Protein AF-A0A3D1T3N0-F1 (afdb_monomer)

pLDDT: mean 92.96, std 7.27, range [70.12, 98.56]

Sequence (71 aa):
MRKYLVLLLILSLILAATITTAAATQLTFATGGTSGTYYPLGEAMAQVWSKHIPGINVTVQATGASAENIR

Secondary structure (DSSP, 8-state):
-HHHHHHHHHHHHHHHHT-PPPPPEEEEEE---TTSTHHHHHHHHHHHHHHHSTTEEEEEE--S-HHHHT-

Radius of gyration: 22.61 Å; Cα contacts (8 Å, |Δi|>4): 80; chains: 1; bounding box: 55×21×57 Å

Solvent-accessible surface area (backbone atoms only — not comparable to full-atom values): 4154 Å² total; per-residue (Å²): 110,69,71,60,52,53,50,51,51,52,51,53,53,55,60,60,72,68,70,74,77,83,74,59,47,80,44,77,45,77,38,16,43,78,89,40,74,48,28,63,50,41,46,56,48,24,54,51,43,40,71,72,40,87,61,38,37,46,44,71,38,72,39,82,20,71,76,57,77,76,108

Structure (mmCIF, N/CA/C/O backbone):
data_AF-A0A3D1T3N0-F1
#
_entry.id   AF-A0A3D1T3N0-F1
#
loop_
_atom_site.group_PDB
_atom_site.id
_atom_site.type_symbol
_atom_site.label_atom_id
_atom_site.label_alt_id
_atom_site.label_comp_id
_atom_site.label_asym_id
_atom_site.label_entity_id
_atom_site.label_seq_id
_atom_site.pdbx_PDB_ins_code
_atom_site.Cartn_x
_atom_site.Cartn_y
_atom_site.Cartn_z
_atom_site.occupancy
_atom_site.B_iso_or_equiv
_atom_site.auth_seq_id
_atom_site.auth_comp_id
_atom_site.auth_asym_id
_atom_site.auth_atom_id
_atom_site.pdbx_PDB_model_num
ATOM 1 N N . MET A 1 1 ? -37.001 13.505 42.077 1.00 70.12 1 MET A N 1
ATOM 2 C CA . MET A 1 1 ? -36.917 13.188 40.633 1.00 70.12 1 MET A CA 1
ATOM 3 C C . MET A 1 1 ? -35.815 13.971 39.916 1.00 70.12 1 MET A C 1
ATOM 5 O O . MET A 1 1 ? -34.948 13.326 39.351 1.00 70.12 1 MET A O 1
ATOM 9 N N . ARG A 1 2 ? -35.737 15.31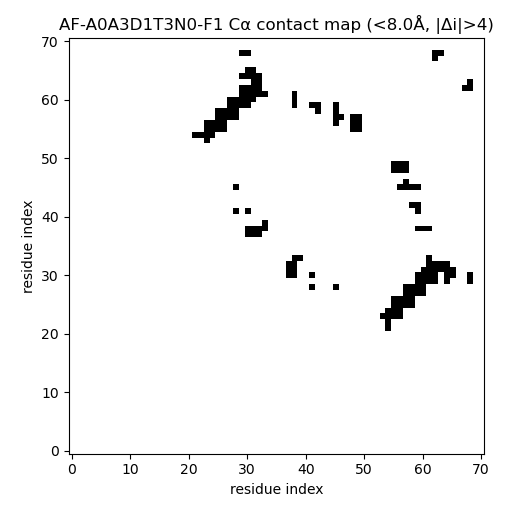1 40.027 1.00 79.06 2 ARG A N 1
ATOM 10 C CA . ARG A 1 2 ? -34.666 16.133 39.400 1.00 79.06 2 ARG A CA 1
ATOM 11 C C . ARG A 1 2 ? -33.225 15.658 39.668 1.00 79.06 2 ARG A C 1
ATOM 13 O O . ARG A 1 2 ? -32.447 15.553 38.734 1.00 79.06 2 ARG A O 1
ATOM 20 N N . LYS A 1 3 ? -32.893 15.296 40.913 1.00 77.69 3 LYS A N 1
ATOM 21 C CA . LYS A 1 3 ? -31.563 14.773 41.293 1.00 77.69 3 LYS A CA 1
ATOM 22 C C . LYS A 1 3 ? -31.168 13.463 40.593 1.00 77.69 3 LYS A C 1
ATOM 24 O O . LYS A 1 3 ? -30.013 13.308 40.228 1.00 77.69 3 LYS A O 1
ATOM 29 N N . TYR A 1 4 ? -32.124 12.565 40.347 1.00 89.44 4 TYR A N 1
ATOM 30 C CA . TYR A 1 4 ? -31.886 11.325 39.594 1.00 89.44 4 TYR A CA 1
ATOM 31 C C . TYR A 1 4 ? -31.749 11.589 38.092 1.00 89.44 4 TYR A C 1
ATOM 33 O O . TYR A 1 4 ? -30.967 10.928 37.422 1.00 89.44 4 TYR A O 1
ATOM 41 N N . LEU A 1 5 ? -32.459 12.602 37.585 1.00 90.44 5 LEU A N 1
ATOM 42 C CA . LEU A 1 5 ? -32.354 13.060 36.200 1.00 90.44 5 LEU A CA 1
ATOM 4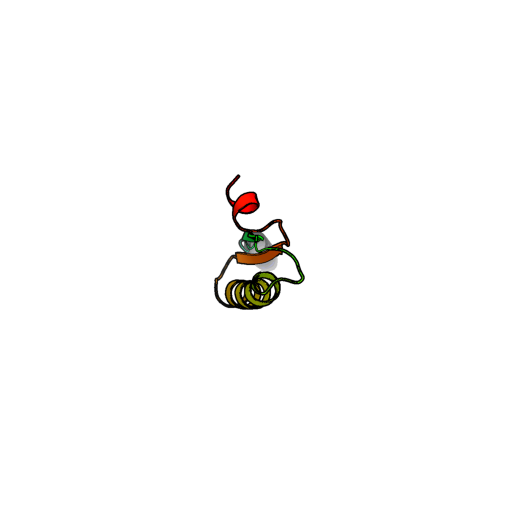3 C C . LEU A 1 5 ? -30.962 13.634 35.900 1.00 90.44 5 LEU A C 1
ATOM 45 O O . LEU A 1 5 ? -30.363 13.296 34.888 1.00 90.44 5 LEU A O 1
ATOM 49 N N . VAL A 1 6 ? -30.424 14.448 36.814 1.00 91.12 6 VAL A N 1
ATOM 50 C CA . VAL A 1 6 ? -29.059 14.991 36.709 1.00 91.12 6 VAL A CA 1
ATOM 51 C C . VAL A 1 6 ? -28.016 13.871 36.770 1.00 91.12 6 VAL A C 1
ATOM 53 O O . VAL A 1 6 ? -27.080 13.865 35.979 1.00 91.12 6 VAL A O 1
ATOM 56 N N . LEU A 1 7 ? -28.204 12.889 37.656 1.00 91.50 7 LEU A N 1
ATOM 57 C CA . LEU A 1 7 ? -27.306 11.738 37.782 1.00 91.50 7 LEU A CA 1
ATOM 58 C C . LEU A 1 7 ? -27.288 10.862 36.519 1.00 91.50 7 LEU A C 1
ATOM 60 O O . LEU A 1 7 ? -26.218 10.460 36.071 1.00 91.50 7 LEU A O 1
ATOM 64 N N . LEU A 1 8 ? -28.453 10.620 35.911 1.00 93.25 8 LEU A N 1
ATOM 65 C CA . LEU A 1 8 ? -28.564 9.910 34.632 1.00 93.25 8 LEU A CA 1
ATOM 66 C C . LEU A 1 8 ? -27.893 10.675 33.487 1.00 93.25 8 LEU A C 1
ATOM 68 O O . LEU A 1 8 ? -27.222 10.068 32.656 1.00 93.25 8 LEU A O 1
ATOM 72 N N . LEU A 1 9 ? -28.029 12.003 33.464 1.00 92.75 9 LEU A N 1
ATOM 73 C CA . LEU A 1 9 ? -27.412 12.840 32.438 1.00 92.75 9 LEU A CA 1
ATOM 74 C C . LEU A 1 9 ? -25.879 12.790 32.527 1.00 92.75 9 LEU A C 1
ATOM 76 O O . LEU A 1 9 ? -25.211 12.574 31.518 1.00 92.75 9 LEU A O 1
ATOM 80 N N . ILE A 1 10 ? -25.327 12.897 33.740 1.00 91.69 10 ILE A N 1
ATOM 81 C CA . ILE A 1 10 ? -23.882 12.778 33.992 1.00 91.69 10 ILE A CA 1
ATOM 82 C C . ILE A 1 10 ? -23.374 11.390 33.585 1.00 91.69 10 ILE A C 1
ATOM 84 O O . ILE A 1 10 ? -22.351 11.289 32.912 1.00 91.69 10 ILE A O 1
ATOM 88 N N . LEU A 1 11 ? -24.107 10.327 33.927 1.00 90.56 11 LEU A N 1
ATOM 89 C CA . LEU A 1 11 ? -23.733 8.963 33.556 1.00 90.56 11 LEU A CA 1
ATOM 90 C C . LEU A 1 11 ? -23.707 8.773 32.032 1.00 90.56 11 LEU A C 1
ATOM 92 O O . LEU A 1 11 ? -22.770 8.174 31.511 1.00 90.56 11 LEU A O 1
ATOM 96 N N . SER A 1 12 ? -24.687 9.329 31.311 1.00 88.44 12 SER A N 1
ATOM 97 C CA . SER A 1 12 ? -24.726 9.273 29.843 1.00 88.44 12 SER A CA 1
ATOM 98 C C . SER A 1 12 ? -23.564 10.027 29.189 1.00 88.44 12 SER A C 1
ATOM 100 O O . SER A 1 12 ? -23.004 9.560 28.200 1.00 88.44 12 SER A O 1
ATOM 102 N N . LEU A 1 13 ? -23.149 11.154 29.777 1.00 87.50 13 LEU A N 1
ATOM 103 C CA . LEU A 1 13 ? -22.036 11.961 29.283 1.00 87.50 13 LEU A CA 1
ATOM 104 C C . LEU A 1 13 ? -20.689 11.248 29.478 1.00 87.50 13 LEU A C 1
ATOM 106 O O . LEU A 1 13 ? -19.843 11.270 28.588 1.00 87.50 13 LEU A O 1
ATOM 110 N N . ILE A 1 14 ? -20.513 10.572 30.618 1.00 87.44 14 ILE A N 1
ATOM 111 C CA . ILE A 1 14 ? -19.323 9.758 30.902 1.00 87.44 14 ILE A CA 1
ATOM 112 C C . ILE A 1 14 ? -19.247 8.566 29.939 1.00 87.44 14 ILE A C 1
ATOM 114 O O . ILE A 1 14 ? -18.174 8.272 29.421 1.00 87.44 14 ILE A O 1
ATOM 118 N N . LEU A 1 15 ? -20.37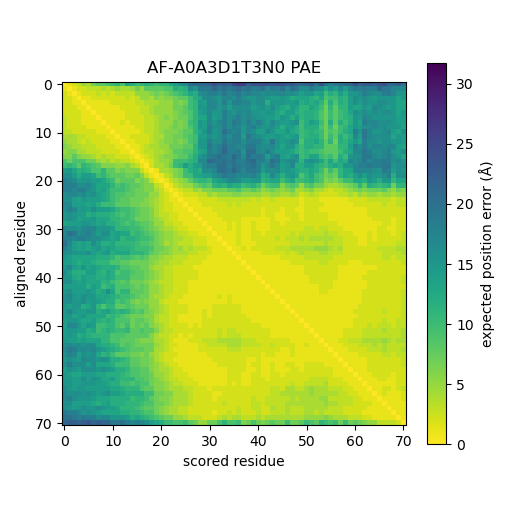9 7.913 29.653 1.00 84.81 15 LEU A N 1
ATOM 119 C CA . LEU A 1 15 ? -20.435 6.777 28.727 1.00 84.81 15 LEU A CA 1
ATOM 120 C C . LEU A 1 15 ? -20.160 7.181 27.270 1.00 84.81 15 LEU A C 1
ATOM 122 O O . LEU A 1 15 ? -19.592 6.404 26.511 1.00 84.81 15 LEU A O 1
ATOM 126 N N . ALA A 1 16 ? -20.542 8.397 26.874 1.00 81.94 16 ALA A N 1
ATOM 127 C CA . ALA A 1 16 ? -20.225 8.932 25.552 1.00 81.94 16 ALA A CA 1
ATOM 128 C C . ALA A 1 16 ? -18.730 9.277 25.405 1.00 81.94 16 ALA A C 1
ATOM 130 O O . ALA A 1 16 ? -18.168 9.127 24.323 1.00 81.94 16 ALA A O 1
ATOM 131 N N . ALA A 1 17 ? -18.073 9.702 26.490 1.00 78.62 17 ALA A N 1
ATOM 132 C CA . ALA A 1 17 ? -16.661 10.087 26.487 1.00 78.62 17 ALA A CA 1
ATOM 133 C C . ALA A 1 17 ? -15.682 8.899 26.395 1.00 78.62 17 ALA A C 1
ATOM 135 O O . ALA A 1 17 ? -14.502 9.105 26.119 1.00 78.62 17 ALA A O 1
ATOM 136 N N . THR A 1 18 ? -16.140 7.662 26.613 1.00 78.31 18 THR A N 1
ATOM 137 C CA . THR A 1 18 ? -15.298 6.453 26.553 1.00 78.31 18 THR A CA 1
ATOM 138 C C . THR A 1 18 ? -15.325 5.743 25.200 1.00 78.31 18 THR A C 1
ATOM 140 O O . THR A 1 18 ? -14.635 4.738 25.029 1.00 78.31 18 THR A O 1
ATOM 143 N N . ILE A 1 19 ? -16.074 6.254 24.219 1.00 76.19 19 ILE A N 1
ATOM 144 C CA . ILE A 1 19 ? -16.091 5.694 22.866 1.00 76.19 19 ILE A CA 1
ATOM 145 C C . ILE A 1 19 ? -14.836 6.172 22.129 1.00 76.19 19 ILE A C 1
ATOM 147 O O . ILE A 1 19 ? -14.832 7.214 21.476 1.00 76.19 19 ILE A O 1
ATOM 151 N N . THR A 1 20 ? -13.752 5.408 22.233 1.00 73.19 20 THR A N 1
ATOM 152 C CA . THR A 1 20 ? -12.574 5.579 21.382 1.00 73.19 20 THR A CA 1
ATOM 153 C C . THR A 1 20 ? -12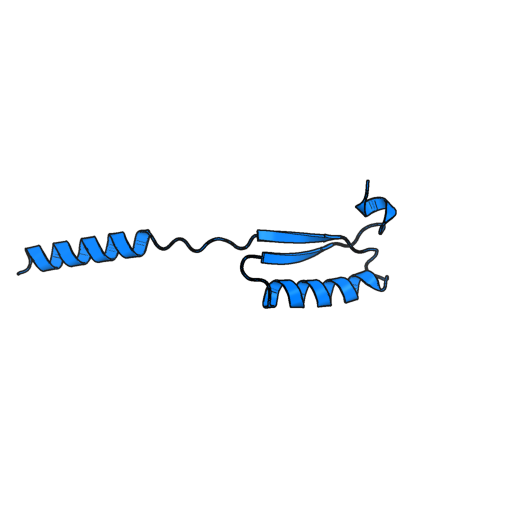.677 4.611 20.206 1.00 73.19 20 THR A C 1
ATOM 155 O O . THR A 1 20 ? -12.738 3.393 20.368 1.00 73.19 20 THR A O 1
ATOM 158 N N . THR A 1 21 ? -12.734 5.138 18.985 1.00 75.62 21 THR A N 1
ATOM 159 C CA . THR A 1 21 ? -12.573 4.311 17.785 1.00 75.62 21 THR A CA 1
ATOM 160 C C . THR A 1 21 ? -11.084 4.108 17.549 1.00 75.62 21 THR A C 1
ATOM 162 O O . THR A 1 21 ? -10.343 5.091 17.473 1.00 75.62 21 THR A O 1
ATOM 165 N N . ALA A 1 22 ? -10.632 2.859 17.426 1.00 81.69 22 ALA A N 1
ATOM 166 C CA . ALA A 1 22 ? -9.253 2.578 17.042 1.00 81.69 22 ALA A CA 1
ATOM 167 C C . ALA A 1 22 ? -8.959 3.232 15.681 1.00 81.69 22 ALA A C 1
ATOM 169 O O . ALA A 1 22 ? -9.671 2.985 14.705 1.00 81.69 22 ALA A O 1
ATOM 170 N N . ALA A 1 23 ? -7.944 4.097 15.627 1.00 87.69 23 ALA A N 1
ATOM 171 C CA . ALA A 1 23 ? -7.525 4.726 14.381 1.00 87.69 23 ALA A CA 1
ATOM 172 C C . ALA A 1 23 ? -6.982 3.661 13.415 1.00 87.69 23 ALA A C 1
ATOM 174 O O . ALA A 1 23 ? -6.326 2.707 13.841 1.00 87.69 23 ALA A O 1
ATOM 175 N N . ALA A 1 24 ? -7.248 3.825 12.118 1.00 93.00 24 ALA A N 1
ATOM 176 C CA . ALA A 1 24 ? -6.685 2.939 11.109 1.00 93.00 24 ALA A CA 1
ATOM 177 C C . ALA A 1 24 ? -5.154 3.076 11.069 1.00 93.00 24 ALA A C 1
ATOM 179 O O . ALA A 1 24 ? -4.602 4.171 11.186 1.00 93.00 24 ALA A O 1
ATOM 180 N N . THR A 1 25 ? -4.472 1.951 10.883 1.00 97.12 25 THR A N 1
ATOM 181 C CA . THR A 1 25 ? -3.031 1.909 10.652 1.00 97.12 25 THR A CA 1
ATOM 182 C C . THR A 1 25 ? -2.755 2.348 9.221 1.00 97.12 25 THR A C 1
ATOM 184 O O . THR A 1 25 ? -3.229 1.730 8.267 1.00 97.12 25 THR A O 1
ATOM 187 N N . GLN A 1 26 ? -1.970 3.409 9.069 1.00 97.62 26 GLN A N 1
ATOM 188 C CA . GLN A 1 26 ? -1.555 3.910 7.765 1.00 97.62 26 GLN A CA 1
ATOM 189 C C . GLN A 1 26 ? -0.351 3.105 7.266 1.00 97.62 26 GLN A C 1
ATOM 191 O O . GLN A 1 26 ? 0.674 3.044 7.943 1.00 97.62 26 GLN A O 1
ATOM 196 N N . LEU A 1 27 ? -0.473 2.498 6.089 1.00 98.19 27 LEU A N 1
ATOM 197 C CA . LEU A 1 27 ? 0.580 1.719 5.443 1.00 98.19 27 LEU A CA 1
ATOM 198 C C . LEU A 1 27 ? 0.940 2.337 4.092 1.00 98.19 27 LEU A C 1
ATOM 200 O O . LEU A 1 27 ? 0.070 2.819 3.368 1.00 98.19 27 LEU A O 1
ATOM 204 N N . THR A 1 28 ? 2.214 2.249 3.728 1.00 97.56 28 THR A N 1
ATOM 205 C CA . THR A 1 28 ? 2.710 2.666 2.415 1.00 97.56 28 THR A CA 1
ATOM 206 C C . THR A 1 28 ? 3.161 1.444 1.632 1.00 97.56 28 THR A C 1
ATOM 208 O O . THR A 1 28 ? 3.977 0.659 2.114 1.00 97.56 28 THR A O 1
ATOM 211 N N . PHE A 1 29 ? 2.664 1.296 0.407 1.00 97.69 29 PHE A N 1
ATOM 212 C CA . PHE A 1 29 ? 3.070 0.250 -0.518 1.00 97.69 29 PHE A CA 1
ATOM 213 C C . PHE A 1 29 ? 4.068 0.803 -1.541 1.00 97.69 29 PHE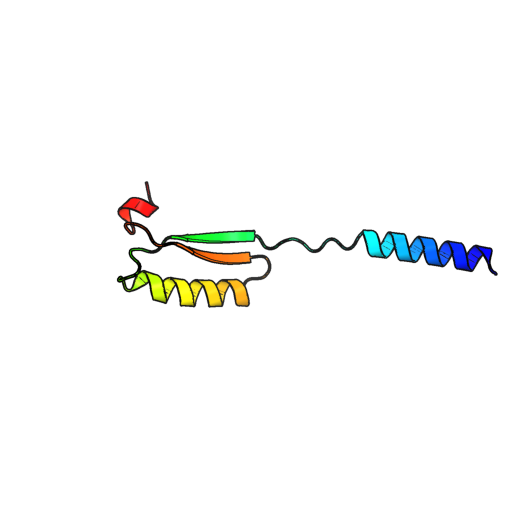 A C 1
ATOM 215 O O . PHE A 1 29 ? 3.702 1.523 -2.473 1.00 97.69 29 PHE A O 1
ATOM 222 N N . ALA A 1 30 ? 5.344 0.469 -1.349 1.00 97.81 30 ALA A N 1
ATOM 223 C CA . ALA A 1 30 ? 6.408 0.794 -2.290 1.00 97.81 30 ALA A CA 1
ATOM 224 C C . ALA A 1 30 ? 6.302 -0.084 -3.545 1.00 97.81 30 ALA A C 1
ATOM 226 O O . ALA A 1 30 ? 6.278 -1.313 -3.454 1.00 97.81 30 ALA A O 1
ATOM 227 N N . THR A 1 31 ? 6.241 0.549 -4.716 1.00 97.31 31 THR A N 1
ATOM 228 C CA . THR A 1 31 ? 6.044 -0.140 -5.999 1.00 97.31 31 THR A CA 1
ATOM 229 C C . THR A 1 31 ? 7.282 -0.002 -6.887 1.00 97.31 31 THR A C 1
ATOM 231 O O . THR A 1 31 ? 8.293 -0.657 -6.641 1.00 97.31 31 THR A O 1
ATOM 234 N N . GLY A 1 32 ? 7.202 0.839 -7.913 1.00 96.56 32 GLY A N 1
ATOM 235 C CA . GLY A 1 32 ? 8.269 1.241 -8.818 1.00 96.56 32 GLY A CA 1
ATOM 236 C C . GLY A 1 32 ? 7.926 2.609 -9.410 1.00 96.56 32 GLY A C 1
ATOM 237 O O . GLY A 1 32 ? 7.093 3.329 -8.859 1.00 96.56 32 GLY A O 1
ATOM 238 N N . GLY A 1 33 ? 8.544 2.984 -10.530 1.00 97.69 33 GLY A N 1
ATOM 239 C CA . GLY A 1 33 ? 8.256 4.266 -11.177 1.00 97.69 33 GLY A CA 1
ATOM 240 C C . GLY A 1 33 ? 6.786 4.394 -11.600 1.00 97.69 33 GLY A C 1
ATOM 241 O O . GLY A 1 33 ? 6.149 3.402 -11.954 1.00 97.69 33 GLY A O 1
ATOM 242 N N . THR A 1 34 ? 6.262 5.621 -11.623 1.00 97.06 34 THR A N 1
ATOM 243 C CA . THR A 1 34 ? 4.862 5.922 -11.988 1.00 97.06 34 THR A CA 1
ATOM 244 C C . THR A 1 34 ? 4.478 5.480 -13.403 1.00 97.06 34 THR A C 1
ATO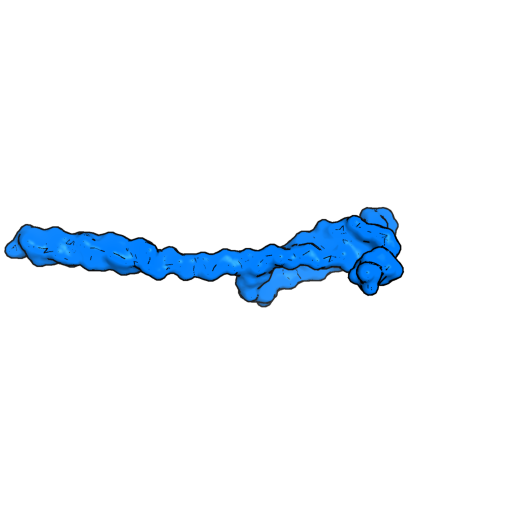M 246 O O . THR A 1 34 ? 3.311 5.215 -13.667 1.00 97.06 34 THR A O 1
ATOM 249 N N . SER A 1 35 ? 5.452 5.376 -14.314 1.00 96.69 35 SER A N 1
ATOM 250 C CA . SER A 1 35 ? 5.270 4.879 -15.684 1.00 96.69 35 SER A CA 1
ATOM 251 C C . SER A 1 35 ? 5.333 3.350 -15.810 1.00 96.69 35 SER A C 1
ATOM 253 O O . SER A 1 35 ? 5.076 2.816 -16.888 1.00 96.69 35 SER A O 1
ATOM 255 N N . GLY A 1 36 ? 5.701 2.636 -14.742 1.00 96.25 36 GLY A N 1
ATOM 256 C CA . GLY A 1 36 ? 5.797 1.179 -14.722 1.00 96.25 36 GLY A CA 1
ATOM 257 C C . GLY A 1 36 ? 4.476 0.504 -14.355 1.00 96.25 36 GLY A C 1
ATOM 258 O O . GLY A 1 36 ? 3.613 1.095 -13.715 1.00 96.25 36 GLY A O 1
ATOM 259 N N . THR A 1 37 ? 4.330 -0.778 -14.697 1.00 97.38 37 THR A N 1
ATOM 260 C CA . THR A 1 37 ? 3.101 -1.559 -14.453 1.00 97.38 37 THR A CA 1
ATOM 261 C C . THR A 1 37 ? 2.739 -1.691 -12.972 1.00 97.38 37 THR A C 1
ATOM 263 O O . THR A 1 37 ? 1.562 -1.762 -12.624 1.00 97.38 37 THR A O 1
ATOM 266 N N . TYR A 1 38 ? 3.736 -1.722 -12.083 1.00 96.75 38 TYR A N 1
ATOM 267 C CA . TYR A 1 38 ? 3.504 -1.933 -10.652 1.00 96.75 38 TYR A CA 1
ATOM 268 C C . TYR A 1 38 ? 2.842 -0.752 -9.955 1.00 96.75 38 TYR A C 1
ATOM 270 O O . TYR A 1 38 ? 2.194 -0.967 -8.937 1.00 96.75 38 TYR A O 1
ATOM 278 N N . TYR A 1 39 ? 2.950 0.459 -10.500 1.00 97.81 39 TYR A N 1
ATOM 279 C CA . TYR A 1 39 ? 2.310 1.623 -9.905 1.00 97.81 39 TYR A CA 1
ATOM 280 C C . TYR A 1 39 ? 0.768 1.538 -9.972 1.00 97.81 39 TYR A C 1
ATOM 282 O O . TYR A 1 39 ? 0.146 1.452 -8.913 1.00 97.81 39 TYR A O 1
ATOM 290 N N . PRO A 1 40 ? 0.119 1.434 -11.156 1.00 97.88 40 PRO A N 1
ATOM 291 C CA . PRO A 1 40 ? -1.340 1.296 -11.236 1.00 97.88 40 PRO A CA 1
ATOM 292 C C . PRO A 1 40 ? -1.852 -0.032 -10.652 1.00 97.88 40 PRO A C 1
ATOM 294 O O . P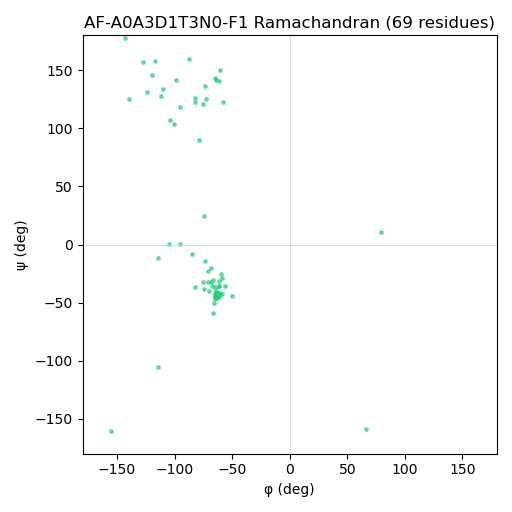RO A 1 40 ? -2.947 -0.080 -10.094 1.00 97.88 40 PRO A O 1
ATOM 297 N N . LEU A 1 41 ? -1.063 -1.115 -10.726 1.00 98.25 41 LEU A N 1
ATOM 298 C CA . LEU A 1 41 ? -1.398 -2.369 -10.042 1.00 98.25 41 LEU A CA 1
ATOM 299 C C . LEU A 1 41 ? -1.433 -2.176 -8.519 1.00 98.25 41 LEU A C 1
ATOM 301 O O . LEU A 1 41 ? -2.376 -2.611 -7.858 1.00 98.25 41 LEU A O 1
ATOM 305 N N . GLY A 1 42 ? -0.425 -1.498 -7.970 1.00 98.19 42 GLY A N 1
ATOM 306 C CA . GLY A 1 42 ? -0.355 -1.165 -6.556 1.00 98.19 42 GLY A CA 1
ATOM 307 C C . GLY A 1 42 ? -1.514 -0.285 -6.105 1.00 98.19 42 GLY A C 1
ATOM 308 O O . GLY A 1 42 ? -2.020 -0.493 -5.007 1.00 98.19 42 GLY A O 1
ATOM 309 N N . GLU A 1 43 ? -1.993 0.636 -6.948 1.00 98.25 43 GLU A N 1
ATOM 310 C CA . GLU A 1 43 ? -3.158 1.474 -6.628 1.00 98.25 43 GLU A CA 1
ATOM 311 C C . GLU A 1 43 ? -4.429 0.637 -6.498 1.00 98.25 43 GLU A C 1
ATOM 313 O O . GLU A 1 43 ? -5.163 0.778 -5.518 1.00 98.25 43 GLU A O 1
ATOM 318 N N . ALA A 1 44 ? -4.658 -0.288 -7.433 1.00 98.56 44 ALA A N 1
ATOM 319 C CA . ALA A 1 44 ? -5.785 -1.211 -7.353 1.00 98.56 44 ALA A CA 1
ATOM 320 C C . ALA A 1 44 ? -5.706 -2.091 -6.092 1.00 98.56 44 ALA A C 1
ATOM 322 O O . ALA A 1 44 ? -6.706 -2.278 -5.396 1.00 98.56 44 ALA A O 1
ATOM 323 N N . MET A 1 45 ? -4.514 -2.591 -5.753 1.00 98.56 45 MET A N 1
ATOM 324 C CA . MET A 1 45 ? -4.292 -3.387 -4.541 1.00 98.56 45 MET A CA 1
ATOM 325 C C . MET A 1 45 ? -4.530 -2.569 -3.268 1.00 98.56 45 MET A C 1
ATOM 327 O O . MET A 1 45 ? -5.266 -3.017 -2.390 1.00 98.56 45 MET A O 1
ATOM 331 N N . ALA A 1 46 ? -3.982 -1.354 -3.189 1.00 98.50 46 ALA A N 1
ATOM 332 C CA 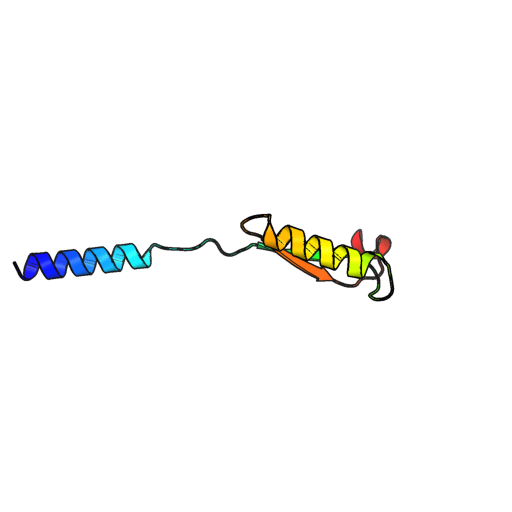. ALA A 1 46 ? -4.163 -0.451 -2.059 1.00 98.50 46 ALA A CA 1
ATOM 333 C C . ALA A 1 46 ? -5.646 -0.121 -1.834 1.00 98.50 46 ALA A C 1
ATOM 335 O O . ALA A 1 46 ? -6.126 -0.196 -0.705 1.00 98.50 46 ALA A O 1
ATOM 336 N N . GLN A 1 47 ? -6.406 0.139 -2.904 1.00 98.38 47 GLN A N 1
ATOM 337 C CA . GLN A 1 47 ? -7.855 0.351 -2.820 1.00 98.38 47 GLN A CA 1
ATOM 338 C C . GLN A 1 47 ? -8.595 -0.877 -2.276 1.00 98.38 47 GLN A C 1
ATOM 340 O O . GLN A 1 47 ? -9.465 -0.744 -1.412 1.00 98.38 47 GLN A O 1
ATOM 345 N N . VAL A 1 48 ? -8.259 -2.080 -2.756 1.00 98.56 48 VAL A N 1
ATOM 346 C CA . VAL A 1 48 ? -8.875 -3.325 -2.275 1.00 98.56 48 VAL A CA 1
ATOM 347 C C . VAL A 1 48 ? -8.549 -3.555 -0.801 1.00 98.56 48 VAL A C 1
ATOM 349 O O . VAL A 1 48 ? -9.454 -3.882 -0.034 1.00 98.56 48 VAL A O 1
ATOM 352 N N . TRP A 1 49 ? -7.301 -3.354 -0.385 1.00 98.44 49 TRP A N 1
ATOM 353 C CA . TRP A 1 49 ? -6.877 -3.540 1.000 1.00 98.44 49 TRP A CA 1
ATOM 354 C C . TRP A 1 49 ? -7.535 -2.542 1.947 1.00 98.44 49 TRP A C 1
ATOM 356 O O . TRP A 1 49 ? -8.167 -2.973 2.906 1.00 98.44 49 TRP A O 1
ATOM 366 N N . SER A 1 50 ? -7.492 -1.244 1.639 1.00 97.88 50 SER A N 1
ATOM 367 C CA . SER A 1 50 ? -8.154 -0.206 2.444 1.00 97.88 50 SER A CA 1
ATOM 368 C C . SER A 1 50 ? -9.664 -0.423 2.567 1.00 97.88 50 SER A C 1
ATOM 370 O O . SER A 1 50 ? -10.270 -0.022 3.556 1.00 97.88 50 SER A O 1
ATOM 372 N N . LYS A 1 51 ? -10.293 -1.052 1.566 1.00 97.94 51 LYS A N 1
ATOM 373 C CA . LYS A 1 51 ? -11.734 -1.333 1.575 1.00 97.94 51 LYS A CA 1
ATOM 374 C C . LYS A 1 51 ? -12.107 -2.586 2.369 1.00 97.94 51 LYS A C 1
ATOM 376 O O . LYS A 1 51 ? -13.179 -2.611 2.968 1.00 97.94 51 LYS A O 1
ATOM 381 N N . HIS A 1 52 ? -11.285 -3.634 2.328 1.00 98.06 52 HIS A N 1
ATOM 382 C CA . HIS A 1 52 ? -11.680 -4.961 2.822 1.00 98.06 52 HIS A CA 1
ATOM 383 C C . HIS A 1 52 ? -10.893 -5.445 4.040 1.00 98.06 52 HIS A C 1
ATOM 385 O O . HIS A 1 52 ? -11.301 -6.432 4.645 1.00 98.06 52 HIS A O 1
ATOM 391 N N . ILE A 1 53 ? -9.794 -4.785 4.412 1.00 97.56 53 ILE A N 1
ATOM 392 C CA . ILE A 1 53 ? -9.014 -5.123 5.604 1.00 97.56 53 ILE A CA 1
ATOM 393 C C . ILE A 1 53 ? -9.333 -4.084 6.688 1.00 97.56 53 ILE A C 1
ATOM 395 O O . ILE A 1 53 ? -8.912 -2.931 6.581 1.00 97.56 53 ILE A O 1
ATOM 399 N N . PRO A 1 54 ? -10.095 -4.456 7.734 1.00 95.88 54 PRO A N 1
ATOM 400 C CA . PRO A 1 54 ? -10.448 -3.527 8.796 1.00 95.88 54 PRO A CA 1
ATOM 401 C C . PRO A 1 54 ? -9.211 -3.010 9.527 1.00 95.88 54 PRO A C 1
ATOM 403 O O . PRO A 1 54 ? -8.288 -3.765 9.829 1.00 95.88 54 PRO A O 1
ATOM 406 N N . GLY A 1 55 ? -9.227 -1.722 9.865 1.00 95.94 55 GLY A N 1
ATOM 407 C CA . GLY A 1 55 ? -8.184 -1.115 10.688 1.00 95.94 55 GLY A CA 1
ATOM 408 C C . GLY A 1 55 ? -6.897 -0.770 9.944 1.00 95.94 55 GLY A C 1
ATOM 409 O O . GLY A 1 55 ? -5.933 -0.397 10.607 1.00 95.94 55 GLY A O 1
ATOM 410 N N . ILE A 1 56 ? -6.868 -0.833 8.607 1.00 97.62 56 ILE A N 1
ATOM 411 C CA . ILE A 1 56 ? -5.755 -0.308 7.808 1.00 97.62 56 ILE A CA 1
ATOM 412 C C . ILE A 1 56 ? -6.233 0.647 6.718 1.00 97.62 56 ILE A C 1
ATOM 414 O O . ILE A 1 56 ? -7.368 0.585 6.253 1.00 97.62 56 ILE A O 1
ATOM 418 N N . ASN A 1 57 ? -5.322 1.500 6.277 1.00 97.88 57 ASN A N 1
ATOM 419 C CA . ASN A 1 57 ? -5.462 2.299 5.075 1.00 97.88 57 ASN A CA 1
ATOM 420 C C . ASN A 1 57 ? -4.108 2.324 4.367 1.00 97.88 57 ASN A C 1
ATOM 422 O O . ASN A 1 57 ? -3.093 2.671 4.971 1.00 97.88 57 ASN A O 1
ATOM 426 N N . VAL A 1 58 ? -4.094 1.926 3.104 1.00 98.50 58 VAL A N 1
ATOM 427 C CA . VAL A 1 58 ? -2.887 1.764 2.301 1.00 98.50 58 VAL A CA 1
ATOM 428 C C . VAL A 1 58 ? -2.813 2.846 1.228 1.00 98.50 58 VAL A C 1
ATOM 430 O O . VAL A 1 58 ? -3.787 3.095 0.519 1.00 98.50 58 VAL A O 1
ATOM 433 N N . THR A 1 59 ? -1.642 3.458 1.078 1.00 98.00 59 THR A N 1
ATOM 434 C CA . THR A 1 59 ? -1.303 4.373 -0.021 1.00 98.00 59 THR A CA 1
ATOM 435 C C . THR A 1 59 ? -0.167 3.800 -0.863 1.00 98.00 59 THR A C 1
ATOM 437 O O . THR A 1 59 ? 0.594 2.952 -0.401 1.00 98.00 59 THR A O 1
ATOM 440 N N . VAL A 1 60 ? -0.042 4.245 -2.112 1.00 98.19 60 VAL A N 1
ATOM 441 C CA . VAL A 1 60 ? 1.042 3.822 -3.012 1.00 98.19 60 VAL A CA 1
ATOM 442 C C . VAL A 1 60 ? 2.149 4.862 -3.022 1.00 98.19 60 VAL A C 1
ATOM 444 O O . VAL A 1 60 ? 1.881 6.062 -3.023 1.00 98.19 60 VAL A O 1
ATOM 447 N N . GLN A 1 61 ? 3.395 4.394 -3.075 1.00 97.94 61 GLN A N 1
ATOM 448 C CA . GLN A 1 61 ? 4.563 5.238 -3.283 1.00 97.94 61 GLN A CA 1
ATOM 449 C C . GLN A 1 61 ? 5.365 4.764 -4.496 1.00 97.94 61 GLN A C 1
ATOM 451 O O . GLN A 1 61 ? 5.691 3.578 -4.628 1.00 97.94 61 GLN A O 1
ATOM 456 N N . ALA A 1 62 ? 5.694 5.715 -5.374 1.00 97.88 62 ALA A N 1
ATOM 457 C CA . ALA A 1 62 ? 6.643 5.495 -6.455 1.00 97.88 62 ALA A CA 1
ATOM 458 C C . ALA A 1 62 ? 8.070 5.433 -5.900 1.00 97.88 62 ALA A C 1
ATOM 46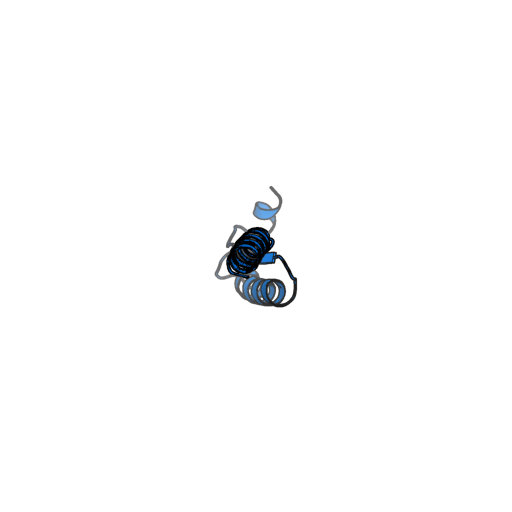0 O O . ALA A 1 62 ? 8.455 6.260 -5.071 1.00 97.88 62 ALA A O 1
ATOM 461 N N . THR A 1 63 ? 8.845 4.467 -6.380 1.00 97.56 63 THR A N 1
ATOM 462 C CA . THR A 1 63 ? 10.243 4.234 -5.984 1.00 97.56 63 THR A CA 1
ATOM 463 C C . THR A 1 63 ? 11.073 3.782 -7.190 1.00 97.56 63 THR A C 1
ATOM 465 O O . THR A 1 63 ? 10.548 3.562 -8.282 1.00 97.56 63 THR A O 1
ATOM 468 N N . GLY A 1 64 ? 12.370 3.569 -6.996 1.00 96.12 64 GLY A N 1
ATOM 469 C CA . GLY A 1 64 ? 13.308 2.894 -7.894 1.00 96.12 64 GLY A CA 1
ATOM 470 C C . GLY A 1 64 ? 13.161 1.368 -7.936 1.00 96.12 64 GLY A C 1
ATOM 471 O O . GLY A 1 64 ? 14.105 0.668 -8.301 1.00 96.12 64 GLY A O 1
ATOM 472 N N . ALA A 1 65 ? 11.974 0.849 -7.605 1.00 95.56 65 ALA A N 1
ATOM 473 C CA . ALA A 1 65 ? 11.602 -0.562 -7.656 1.00 95.56 65 ALA A CA 1
ATOM 474 C C . ALA A 1 65 ? 12.354 -1.453 -6.649 1.00 95.56 65 ALA A C 1
ATOM 476 O O . ALA A 1 65 ? 12.835 -0.999 -5.612 1.00 95.56 65 ALA A O 1
ATOM 477 N N . SER A 1 66 ? 12.398 -2.763 -6.914 1.00 95.38 66 SER A N 1
ATOM 478 C CA . SER A 1 66 ? 12.763 -3.788 -5.931 1.00 95.38 66 SER A CA 1
ATOM 479 C C . SER A 1 66 ? 14.131 -3.588 -5.282 1.00 95.38 66 SER A C 1
ATOM 481 O O . SER A 1 66 ? 14.258 -3.870 -4.099 1.00 95.38 66 SER A O 1
ATOM 483 N N . ALA A 1 67 ? 15.132 -3.093 -6.017 1.00 95.69 67 ALA A N 1
ATOM 484 C CA . ALA A 1 67 ? 16.466 -2.852 -5.466 1.00 95.69 67 ALA A CA 1
ATOM 485 C C . ALA A 1 67 ? 16.476 -1.715 -4.430 1.00 95.69 67 ALA A C 1
ATOM 487 O O . ALA A 1 67 ? 17.193 -1.804 -3.439 1.00 95.69 67 ALA A O 1
ATOM 488 N N . GLU A 1 68 ? 15.665 -0.671 -4.635 1.00 96.19 68 GLU A N 1
ATOM 489 C CA . GLU A 1 68 ? 15.504 0.405 -3.653 1.00 96.19 68 GLU A CA 1
ATOM 490 C C . GLU A 1 68 ? 14.648 -0.046 -2.462 1.00 96.19 68 GLU A C 1
ATOM 492 O O . GLU A 1 68 ? 14.975 0.274 -1.325 1.00 96.19 68 GLU A O 1
ATOM 497 N N . ASN A 1 69 ? 13.597 -0.836 -2.702 1.00 94.75 69 ASN A N 1
ATOM 498 C CA . ASN A 1 69 ? 12.633 -1.228 -1.668 1.00 94.75 69 ASN A CA 1
ATOM 499 C C . ASN A 1 69 ? 13.206 -2.175 -0.591 1.00 94.75 69 ASN A C 1
ATOM 501 O O . ASN A 1 69 ? 12.599 -2.305 0.469 1.00 94.75 69 ASN A O 1
ATOM 505 N N . ILE A 1 70 ? 14.319 -2.868 -0.864 1.00 95.06 70 ILE A N 1
ATOM 506 C CA . ILE A 1 70 ? 14.945 -3.839 0.060 1.00 95.06 70 ILE A CA 1
ATOM 507 C C . ILE A 1 70 ? 16.211 -3.316 0.750 1.00 95.06 70 ILE A C 1
ATOM 509 O O . ILE A 1 70 ? 16.865 -4.076 1.465 1.00 95.06 70 ILE A O 1
ATOM 513 N N . ARG A 1 71 ? 16.602 -2.072 0.470 1.00 89.31 71 ARG A N 1
ATOM 514 C CA . ARG A 1 71 ? 17.827 -1.461 0.987 1.00 89.31 71 ARG A CA 1
ATOM 515 C C . ARG A 1 71 ? 17.607 -0.864 2.372 1.00 89.31 71 ARG A C 1
ATOM 517 O O . ARG A 1 71 ? 18.526 -1.019 3.204 1.00 89.31 71 ARG A O 1
#

Mean predicted aligned error: 6.79 Å

Nearest PDB structures (foldseek):
  8art-assembly2_B  TM=7.767E-01  e=1.656E+00  Streptomyces scabiei
  2x7m-assembly1_A  TM=4.226E-01  e=1.656E+00  Methanopyrus kandleri AV19
  3szp-assembly1_B-2  TM=4.082E-01  e=4.629E+00  Vibrio cholerae
  7sqc-assembly1_UH  TM=4.621E-01  e=8.010E+00  Chlamydomonas reinhardtii

Foldseek 3Di:
DVVVVVVVVVVVVVVVVPDDDQAAAEEEDEFEAPPDPRQVVVVVVQVVCCVPPPRHHYDYDYDNHDVGVVD